Protein AF-0000000085128849 (afdb_homodimer)

Structure (mmCIF, N/CA/C/O backbone):
data_AF-0000000085128849-model_v1
#
loop_
_entity.id
_entity.type
_entity.pdbx_description
1 polymer 'DUF2789 domain-containing protein'
#
loop_
_atom_site.group_PDB
_atom_site.id
_atom_site.type_symbol
_atom_site.label_atom_id
_atom_site.label_alt_id
_atom_site.label_comp_id
_atom_site.label_asym_id
_atom_site.label_entity_id
_atom_site.label_seq_id
_atom_site.pdbx_PDB_ins_code
_atom_site.Cartn_x
_atom_site.Cartn_y
_atom_site.Cartn_z
_atom_site.occupancy
_atom_site.B_iso_or_equiv
_atom_site.auth_seq_id
_atom_site.auth_comp_id
_atom_site.auth_asym_id
_atom_site.auth_atom_id
_atom_site.pdbx_PDB_model_num
ATOM 1 N N . MET A 1 1 ? -14.453 -3.094 -13.531 1 32.97 1 MET A N 1
ATOM 2 C CA . MET A 1 1 ? -13.195 -3.842 -13.57 1 32.97 1 MET A CA 1
ATOM 3 C C . MET A 1 1 ? -12.438 -3.707 -12.258 1 32.97 1 MET A C 1
ATOM 5 O O . MET A 1 1 ? -12.211 -2.594 -11.781 1 32.97 1 MET A O 1
ATOM 9 N N . ASN A 1 2 ? -12.594 -4.641 -11.266 1 46.44 2 ASN A N 1
ATOM 10 C CA . ASN A 1 2 ? -12.016 -4.5 -9.938 1 46.44 2 ASN A CA 1
ATOM 11 C C . ASN A 1 2 ? -10.523 -4.215 -10 1 46.44 2 ASN A C 1
ATOM 13 O O . ASN A 1 2 ? -9.789 -4.875 -10.742 1 46.44 2 ASN A O 1
ATOM 17 N N . ASN A 1 3 ? -10.086 -3.006 -9.852 1 60.5 3 ASN A N 1
ATOM 18 C CA . ASN A 1 3 ? -8.727 -2.477 -9.82 1 60.5 3 ASN A CA 1
ATOM 19 C C . ASN A 1 3 ? -7.727 -3.529 -9.367 1 60.5 3 ASN A C 1
ATOM 21 O O . ASN A 1 3 ? -6.574 -3.529 -9.805 1 60.5 3 ASN A O 1
ATOM 25 N N . SER A 1 4 ? -8.336 -4.492 -8.82 1 69.62 4 SER A N 1
ATOM 26 C CA . SER A 1 4 ? -7.48 -5.551 -8.289 1 69.62 4 SER A CA 1
ATOM 27 C C . SER A 1 4 ? -7.004 -6.484 -9.398 1 69.62 4 SER A C 1
ATOM 29 O O . SER A 1 4 ? -5.852 -6.926 -9.391 1 69.62 4 SER A O 1
ATOM 31 N N . VAL A 1 5 ? -7.855 -6.727 -10.453 1 74.38 5 VAL A N 1
ATOM 32 C CA . VAL A 1 5 ? -7.508 -7.648 -11.531 1 74.38 5 VAL A CA 1
ATOM 33 C C . VAL A 1 5 ? -6.422 -7.035 -12.406 1 74.38 5 VAL A C 1
ATOM 35 O O . VAL A 1 5 ? -5.48 -7.719 -12.812 1 74.38 5 VAL A O 1
ATOM 38 N N . VAL A 1 6 ? -6.625 -5.785 -12.664 1 81.12 6 VAL A N 1
ATOM 39 C CA . VAL A 1 6 ? -5.652 -5.082 -13.484 1 81.12 6 VAL A CA 1
ATOM 40 C C . VAL A 1 6 ? -4.293 -5.074 -12.789 1 81.12 6 VAL A C 1
ATOM 42 O O . VAL A 1 6 ? -3.262 -5.309 -13.422 1 81.12 6 VAL A O 1
ATOM 45 N N . ARG A 1 7 ? -4.305 -4.891 -11.555 1 82.81 7 ARG A N 1
ATOM 46 C CA . ARG A 1 7 ? -3.076 -4.867 -10.773 1 82.81 7 ARG A CA 1
ATOM 47 C C . ARG A 1 7 ? -2.426 -6.246 -10.727 1 82.81 7 ARG A C 1
ATOM 49 O O . ARG A 1 7 ? -1.205 -6.367 -10.852 1 82.81 7 ARG A O 1
ATOM 56 N N . MET A 1 8 ? -3.389 -7.266 -10.648 1 91.69 8 MET A N 1
ATOM 57 C CA . MET A 1 8 ? -2.883 -8.633 -10.656 1 91.69 8 MET A CA 1
ATOM 58 C C . MET A 1 8 ? -2.246 -8.969 -12 1 91.69 8 MET A C 1
ATOM 60 O O . MET A 1 8 ? -1.177 -9.578 -12.055 1 91.69 8 MET A O 1
ATOM 64 N N . SER A 1 9 ? -2.928 -8.562 -13.062 1 93.62 9 SER A N 1
ATOM 65 C CA . SER A 1 9 ? -2.395 -8.789 -14.398 1 93.62 9 SER A CA 1
ATOM 66 C C . SER A 1 9 ? -1.021 -8.141 -14.57 1 93.62 9 SER A C 1
ATOM 68 O O . SER A 1 9 ? -0.103 -8.758 -15.109 1 93.62 9 SER A O 1
ATOM 70 N N . ASN A 1 10 ? -0.861 -6.992 -14.055 1 90.31 10 ASN A N 1
ATOM 71 C CA . ASN A 1 10 ? 0.42 -6.297 -14.133 1 90.31 10 ASN A CA 1
ATOM 72 C C . ASN A 1 10 ? 1.503 -7.027 -13.344 1 90.31 10 ASN A C 1
ATOM 74 O O . ASN A 1 10 ? 2.65 -7.109 -13.789 1 90.31 10 ASN A O 1
ATOM 78 N N . LEU A 1 11 ? 1.168 -7.488 -12.211 1 92.31 11 LEU A N 1
ATOM 79 C CA . LEU A 1 11 ? 2.105 -8.258 -11.398 1 92.31 11 LEU A CA 1
ATOM 80 C C . LEU A 1 11 ? 2.594 -9.484 -12.156 1 92.31 11 LEU A C 1
ATOM 82 O O . LEU A 1 11 ? 3.795 -9.766 -12.188 1 92.31 11 LEU A O 1
ATOM 86 N N . PHE A 1 12 ? 1.67 -10.242 -12.859 1 95.69 12 PHE A N 1
ATOM 87 C CA . PHE A 1 12 ? 2.027 -11.438 -13.602 1 95.69 12 PHE A CA 1
ATOM 88 C C . PHE A 1 12 ? 2.959 -11.102 -14.766 1 95.69 12 PHE A C 1
ATOM 90 O O . PHE A 1 12 ? 3.912 -11.828 -15.031 1 95.69 12 PHE A O 1
ATOM 97 N N . LEU A 1 13 ? 2.699 -9.984 -15.391 1 94.69 13 LEU A N 1
ATOM 98 C CA . LEU A 1 13 ? 3.584 -9.539 -16.453 1 94.69 13 LEU A CA 1
ATOM 99 C C . LEU A 1 13 ? 5 -9.328 -15.938 1 94.69 13 LEU A C 1
ATOM 101 O O . LEU A 1 13 ? 5.969 -9.75 -16.578 1 94.69 13 LEU A O 1
ATOM 105 N N . GLN A 1 14 ? 5.102 -8.758 -14.766 1 92.06 14 GLN A N 1
ATOM 106 C CA . GLN A 1 14 ? 6.402 -8.492 -14.156 1 92.06 14 GLN A CA 1
ATOM 107 C C . GLN A 1 14 ? 7.094 -9.789 -13.75 1 92.06 14 GLN A C 1
ATOM 109 O O . GLN A 1 14 ? 8.328 -9.875 -13.766 1 92.06 14 GLN A O 1
ATOM 114 N N . LEU A 1 15 ? 6.324 -10.836 -13.438 1 95.69 15 LEU A N 1
ATOM 115 C CA . LEU A 1 15 ? 6.855 -12.133 -13.047 1 95.69 15 LEU A CA 1
ATOM 116 C C . LEU A 1 15 ? 7.188 -12.977 -14.273 1 95.69 15 LEU A C 1
ATOM 118 O O . LEU A 1 15 ? 7.828 -14.023 -14.156 1 95.69 15 LEU A O 1
ATOM 122 N N . GLY A 1 16 ? 6.742 -12.539 -15.461 1 96.06 16 GLY A N 1
ATOM 123 C CA . GLY A 1 16 ? 6.965 -13.281 -16.688 1 96.06 16 GLY A CA 1
ATOM 124 C C . GLY A 1 16 ? 5.949 -14.391 -16.906 1 96.06 16 GLY A C 1
ATOM 125 O O . GLY A 1 16 ? 6.27 -15.43 -17.5 1 96.06 16 GLY A O 1
ATOM 126 N N . LEU A 1 17 ? 4.797 -14.266 -16.297 1 96.56 17 LEU A N 1
ATOM 127 C CA . LEU A 1 17 ? 3.74 -15.266 -16.406 1 96.56 17 LEU A CA 1
ATOM 128 C C . LEU A 1 17 ? 2.621 -14.781 -17.312 1 96.56 17 LEU A C 1
ATOM 130 O O . LEU A 1 17 ? 2.588 -13.609 -17.703 1 96.56 17 LEU A O 1
ATOM 134 N N . ASP A 1 18 ? 1.766 -15.695 -17.719 1 96.19 18 ASP A N 1
ATOM 135 C CA . ASP A 1 18 ? 0.578 -15.32 -18.484 1 96.19 18 ASP A CA 1
ATOM 136 C C . ASP A 1 18 ? -0.362 -14.453 -17.641 1 96.19 18 ASP A C 1
ATOM 138 O O . ASP A 1 18 ? -0.762 -14.852 -16.547 1 96.19 18 ASP A O 1
ATOM 142 N N . ALA A 1 19 ? -0.704 -13.281 -18.125 1 95.12 19 ALA A N 1
ATOM 143 C CA . ALA A 1 19 ? -1.419 -12.297 -17.312 1 95.12 19 ALA A CA 1
ATOM 144 C C . ALA A 1 19 ? -2.895 -12.234 -17.703 1 95.12 19 ALA A C 1
ATOM 146 O O . ALA A 1 19 ? -3.602 -11.297 -17.344 1 95.12 19 ALA A O 1
ATOM 147 N N . SER A 1 20 ? -3.348 -13.18 -18.5 1 95.62 20 SER A N 1
ATOM 148 C CA . SER A 1 20 ? -4.777 -13.219 -18.781 1 95.62 20 SER A CA 1
ATOM 149 C C . SER A 1 20 ? -5.578 -13.594 -17.547 1 95.62 20 SER A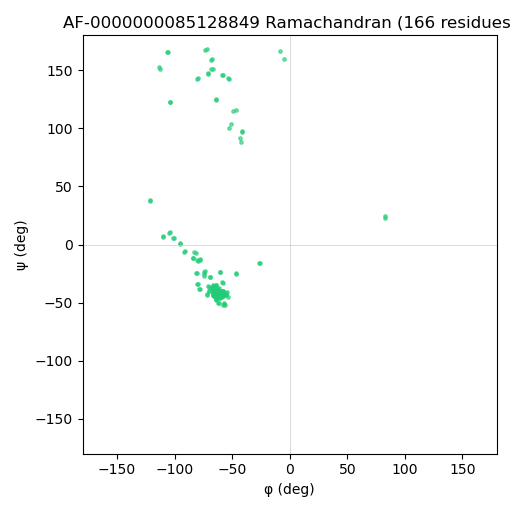 C 1
ATOM 151 O O . SER A 1 20 ? -5.078 -14.312 -16.672 1 95.62 20 SER A O 1
ATOM 153 N N . ASP A 1 21 ? -6.773 -13.133 -17.453 1 93.62 21 ASP A N 1
ATOM 154 C CA . ASP A 1 21 ? -7.629 -13.438 -16.312 1 93.62 21 ASP A CA 1
ATOM 155 C C . ASP A 1 21 ? -7.738 -14.945 -16.094 1 93.62 21 ASP A C 1
ATOM 157 O O . ASP A 1 21 ? -7.672 -15.43 -14.969 1 93.62 21 ASP A O 1
ATOM 161 N N . GLN A 1 22 ? -7.938 -15.641 -17.203 1 95.69 22 GLN A N 1
ATOM 162 C CA . GLN A 1 22 ? -8.055 -17.094 -17.109 1 95.69 22 GLN A CA 1
ATOM 163 C C . GLN A 1 22 ? -6.75 -17.719 -16.641 1 95.69 22 GLN A C 1
ATOM 165 O O . GLN A 1 22 ? -6.762 -18.625 -15.805 1 95.69 22 GLN A O 1
ATOM 170 N N . ALA A 1 23 ? -5.652 -17.25 -17.141 1 96.06 23 ALA A N 1
ATOM 171 C CA . ALA A 1 23 ? -4.355 -17.797 -16.766 1 96.06 23 ALA A CA 1
ATOM 172 C C . ALA A 1 23 ? -4.055 -17.531 -15.289 1 96.06 23 ALA A C 1
ATOM 174 O O . ALA A 1 23 ? -3.512 -18.391 -14.594 1 96.06 23 ALA A O 1
ATOM 175 N N . ILE A 1 24 ? -4.402 -16.391 -14.859 1 95.69 24 ILE A N 1
ATOM 176 C CA . ILE A 1 24 ? -4.191 -16.016 -13.469 1 95.69 24 ILE A CA 1
ATOM 177 C C . ILE A 1 24 ? -5.031 -16.922 -12.562 1 95.69 24 ILE A C 1
ATOM 179 O O . ILE A 1 24 ? -4.527 -17.469 -11.578 1 95.69 24 ILE A O 1
ATOM 183 N N . ALA A 1 25 ? -6.254 -17.109 -12.891 1 94.69 25 ALA A N 1
ATOM 184 C CA . ALA A 1 25 ? -7.152 -17.969 -12.117 1 94.69 25 ALA A CA 1
ATOM 185 C C . ALA A 1 25 ? -6.633 -19.406 -12.062 1 94.69 25 ALA A C 1
ATOM 187 O O . ALA A 1 25 ? -6.641 -20.031 -11.008 1 94.69 25 ALA A O 1
ATOM 188 N N . ASP A 1 26 ? -6.203 -19.859 -13.242 1 96.25 26 ASP A N 1
ATOM 189 C CA . ASP A 1 26 ? -5.664 -21.219 -13.328 1 96.25 26 ASP A CA 1
ATOM 190 C C . ASP A 1 26 ? -4.41 -21.359 -12.469 1 96.25 26 ASP A C 1
ATOM 192 O O . ASP A 1 26 ? -4.227 -22.391 -11.805 1 96.25 26 ASP A O 1
ATOM 196 N N . PHE A 1 27 ? -3.578 -20.406 -12.562 1 96.81 27 PHE A N 1
ATOM 197 C CA . PHE A 1 27 ? -2.355 -20.406 -11.773 1 96.81 27 PHE A CA 1
ATOM 198 C C . PHE A 1 27 ? -2.676 -20.516 -10.289 1 96.81 27 PHE A C 1
ATOM 200 O O . PHE A 1 27 ? -2.125 -21.359 -9.578 1 96.81 27 PHE A O 1
ATOM 207 N N . ILE A 1 28 ? -3.539 -19.656 -9.805 1 95.06 28 ILE A N 1
ATOM 208 C CA . ILE A 1 28 ? -3.904 -19.609 -8.391 1 95.06 28 ILE A CA 1
ATOM 209 C C . ILE A 1 28 ? -4.48 -20.953 -7.965 1 95.06 28 ILE A C 1
ATOM 211 O O . ILE A 1 28 ? -4.125 -21.469 -6.906 1 95.06 28 ILE A O 1
ATOM 215 N N . ARG A 1 29 ? -5.332 -21.562 -8.797 1 95.31 29 ARG A N 1
ATOM 216 C CA . ARG A 1 29 ? -5.965 -22.844 -8.484 1 95.31 29 ARG A CA 1
ATOM 217 C C . ARG A 1 29 ? -4.934 -23.969 -8.422 1 95.31 29 ARG A C 1
ATOM 219 O O . ARG A 1 29 ? -5.012 -24.844 -7.559 1 95.31 29 ARG A O 1
ATOM 226 N N . ALA A 1 30 ? -4.008 -23.922 -9.242 1 96.31 30 ALA A N 1
ATOM 227 C CA . ALA A 1 30 ? -3.047 -25 -9.406 1 96.31 30 ALA A CA 1
ATOM 228 C C . ALA A 1 30 ? -1.947 -24.922 -8.352 1 96.31 30 ALA A C 1
ATOM 230 O O . ALA A 1 30 ? -1.318 -25.938 -8.023 1 96.31 30 ALA A O 1
ATOM 231 N N . HIS A 1 31 ? -1.701 -23.719 -7.805 1 96.56 31 HIS A N 1
ATOM 232 C CA . HIS A 1 31 ? -0.513 -23.531 -6.977 1 96.56 31 HIS A CA 1
ATOM 233 C C . HIS A 1 31 ? -0.886 -23.078 -5.57 1 96.56 31 HIS A C 1
ATOM 235 O O . HIS A 1 31 ? -0.201 -22.234 -4.988 1 96.56 31 HIS A O 1
ATOM 241 N N . GLN A 1 32 ? -1.909 -23.562 -5.027 1 95.81 32 GLN A N 1
ATOM 242 C CA . GLN A 1 32 ? -2.316 -23.219 -3.668 1 95.81 32 GLN A CA 1
ATOM 243 C C . GLN A 1 32 ? -1.219 -23.562 -2.666 1 95.81 32 GLN A C 1
ATOM 245 O O . GLN A 1 32 ? -0.49 -24.547 -2.844 1 95.81 32 GLN A O 1
ATOM 250 N N . LEU A 1 33 ? -1.152 -22.734 -1.658 1 96.38 33 LEU A N 1
ATOM 251 C CA . LEU A 1 33 ? -0.111 -22.906 -0.649 1 96.38 33 LEU A CA 1
ATOM 252 C C . LEU A 1 33 ? -0.711 -23.297 0.695 1 96.38 33 LEU A C 1
ATOM 254 O O . LEU A 1 33 ? -1.863 -22.969 0.987 1 96.38 33 LEU A O 1
ATOM 258 N N . ALA A 1 34 ? 0.139 -24.031 1.484 1 94.25 34 ALA A N 1
ATOM 259 C CA . ALA A 1 34 ? -0.245 -24.328 2.861 1 94.25 34 ALA A CA 1
ATOM 260 C C . ALA A 1 34 ? -0.257 -23.062 3.713 1 94.25 34 ALA A C 1
ATOM 262 O O . ALA A 1 34 ? 0.383 -22.062 3.365 1 94.25 34 ALA A O 1
ATOM 263 N N . ALA A 1 35 ? -0.967 -23.078 4.801 1 91.69 35 ALA A N 1
ATOM 264 C CA . ALA A 1 35 ? -1.166 -21.906 5.656 1 91.69 35 ALA A CA 1
ATOM 265 C C . ALA A 1 35 ? 0.165 -21.391 6.191 1 91.69 35 ALA A C 1
ATOM 267 O O . ALA A 1 35 ? 0.316 -20.188 6.445 1 91.69 35 ALA A O 1
ATOM 268 N N . ASP A 1 36 ? 1.159 -22.25 6.258 1 93.19 36 ASP A N 1
ATOM 269 C CA . ASP A 1 36 ? 2.408 -21.891 6.918 1 93.19 36 ASP A CA 1
ATOM 270 C C . ASP A 1 36 ? 3.479 -21.516 5.895 1 93.19 36 ASP A C 1
ATOM 272 O O . ASP A 1 36 ? 4.617 -21.219 6.258 1 93.19 36 ASP A O 1
ATOM 276 N N . VAL A 1 37 ? 3.139 -21.453 4.613 1 94.5 37 VAL A N 1
ATOM 277 C CA . VAL A 1 37 ? 4.109 -21.141 3.57 1 94.5 37 VAL A CA 1
ATOM 278 C C . VAL A 1 37 ? 3.916 -19.688 3.096 1 94.5 37 VAL A C 1
ATOM 280 O O . VAL A 1 37 ? 2.828 -19.328 2.645 1 94.5 37 VAL A O 1
ATOM 283 N N . ASP A 1 38 ? 4.93 -18.922 3.193 1 94.81 38 ASP A N 1
ATOM 284 C CA . ASP A 1 38 ? 4.891 -17.578 2.65 1 94.81 38 ASP A CA 1
ATOM 285 C C . ASP A 1 38 ? 4.902 -17.594 1.124 1 94.81 38 ASP A C 1
ATOM 287 O O . ASP A 1 38 ? 5.605 -18.406 0.514 1 94.81 38 ASP A O 1
ATOM 291 N N . VAL A 1 39 ? 4.238 -16.625 0.53 1 96.31 39 VAL A N 1
ATOM 292 C CA . VAL A 1 39 ? 4.137 -16.547 -0.923 1 96.31 39 VAL A CA 1
ATOM 293 C C . VAL A 1 39 ? 5.535 -16.453 -1.535 1 96.31 39 VAL A C 1
ATOM 295 O O . VAL A 1 39 ? 5.797 -17.031 -2.59 1 96.31 39 VAL A O 1
ATOM 298 N N . VAL A 1 40 ? 6.523 -15.836 -0.907 1 95.62 40 VAL A N 1
ATOM 299 C CA . VAL A 1 40 ? 7.871 -15.641 -1.429 1 95.62 40 VAL A CA 1
ATOM 300 C C . VAL A 1 40 ? 8.641 -16.953 -1.384 1 95.62 40 VAL A C 1
ATOM 302 O O . VAL A 1 40 ? 9.562 -17.172 -2.178 1 95.62 40 VAL A O 1
ATOM 305 N N . ASP A 1 41 ? 8.195 -17.797 -0.519 1 95.69 41 ASP A N 1
ATOM 306 C CA . ASP A 1 41 ? 8.906 -19.062 -0.315 1 95.69 41 ASP A CA 1
ATOM 307 C C . ASP A 1 41 ? 8.289 -20.172 -1.151 1 95.69 41 ASP A C 1
ATOM 309 O O . ASP A 1 41 ? 8.68 -21.344 -1.033 1 95.69 41 ASP A O 1
ATOM 313 N N . ALA A 1 42 ? 7.273 -19.859 -1.897 1 96.5 42 ALA A N 1
ATOM 314 C CA . ALA A 1 42 ? 6.66 -20.875 -2.744 1 96.5 42 ALA A CA 1
ATOM 315 C C . ALA A 1 42 ? 7.703 -21.562 -3.627 1 96.5 42 ALA A C 1
ATOM 317 O O . ALA A 1 42 ? 8.609 -20.906 -4.148 1 96.5 42 ALA A O 1
ATOM 318 N N . PRO A 1 43 ? 7.602 -22.859 -3.867 1 95.12 43 PRO A N 1
ATOM 319 C CA . PRO A 1 43 ? 8.641 -23.641 -4.547 1 95.12 43 PRO A CA 1
ATOM 320 C C . PRO A 1 43 ? 8.609 -23.469 -6.062 1 95.12 43 PRO A C 1
ATOM 322 O O . PRO A 1 43 ? 9.547 -23.891 -6.754 1 95.12 43 PRO A O 1
ATOM 325 N N . TYR A 1 44 ? 7.551 -22.922 -6.555 1 95.31 44 TYR A N 1
ATOM 326 C CA . TYR A 1 44 ? 7.395 -22.859 -8 1 95.31 44 TYR A CA 1
ATOM 327 C C . TYR A 1 44 ? 7.973 -21.562 -8.547 1 95.31 44 TYR A C 1
ATOM 329 O O . TYR A 1 44 ? 8.117 -21.406 -9.766 1 95.31 44 TYR A O 1
ATOM 337 N N . TRP A 1 45 ? 8.391 -20.688 -7.727 1 96.19 45 TRP A N 1
ATOM 338 C CA . TRP A 1 45 ? 9.008 -19.438 -8.203 1 96.19 45 TRP A CA 1
ATOM 339 C C . TRP A 1 45 ? 10.461 -19.672 -8.594 1 96.19 45 TRP A C 1
ATOM 341 O O . TRP A 1 45 ? 11.18 -20.406 -7.918 1 96.19 45 TRP A O 1
ATOM 351 N N . SER A 1 46 ? 10.867 -18.969 -9.664 1 96.62 46 SER A N 1
ATOM 352 C CA . SER A 1 46 ? 12.297 -18.875 -9.93 1 96.62 46 SER A CA 1
ATOM 353 C C . SER A 1 46 ? 12.984 -17.938 -8.938 1 96.62 46 SER A C 1
ATOM 355 O O . SER A 1 46 ? 12.328 -17.203 -8.211 1 96.62 46 SER A O 1
ATOM 357 N N . ASP A 1 47 ? 14.32 -17.969 -8.922 1 96.38 47 ASP A N 1
ATOM 358 C CA . ASP A 1 47 ? 15.07 -17.094 -8.031 1 96.38 47 ASP A CA 1
ATOM 359 C C . ASP A 1 47 ? 14.758 -15.625 -8.312 1 96.38 47 ASP A C 1
ATOM 361 O O . ASP A 1 47 ? 14.602 -14.828 -7.379 1 96.38 47 ASP A O 1
ATOM 365 N N . ALA A 1 48 ? 14.672 -15.336 -9.531 1 96.06 48 ALA A N 1
ATOM 366 C CA . ALA A 1 48 ? 14.391 -13.961 -9.93 1 96.06 48 ALA A CA 1
ATOM 367 C C . ALA A 1 48 ? 12.992 -13.539 -9.516 1 96.06 48 ALA A C 1
ATOM 369 O O . ALA A 1 48 ? 12.789 -12.422 -9.031 1 96.06 48 ALA A O 1
ATOM 370 N N . GLN A 1 49 ? 11.992 -14.406 -9.703 1 95.25 49 GLN A N 1
ATOM 371 C CA . GLN A 1 49 ? 10.609 -14.125 -9.32 1 95.25 49 GLN A CA 1
ATOM 372 C C . GLN A 1 49 ? 10.477 -13.969 -7.809 1 95.25 49 GLN A C 1
ATOM 374 O O . GLN A 1 49 ? 9.836 -13.023 -7.336 1 95.25 49 GLN A O 1
ATOM 379 N N . ARG A 1 50 ? 11.148 -14.766 -7.09 1 95.62 50 ARG A N 1
ATOM 380 C CA . ARG A 1 50 ? 11.156 -14.711 -5.633 1 95.62 50 ARG A CA 1
ATOM 381 C C . ARG A 1 50 ? 11.727 -13.391 -5.137 1 95.62 50 ARG A C 1
ATOM 383 O O . ARG A 1 50 ? 11.156 -12.75 -4.254 1 95.62 50 ARG A O 1
ATOM 390 N N . GLN A 1 51 ? 12.852 -13.117 -5.695 1 94.62 51 GLN A N 1
ATOM 391 C CA . GLN A 1 51 ? 13.508 -11.875 -5.324 1 94.62 51 GLN A CA 1
ATOM 392 C C . GLN A 1 51 ? 12.617 -10.672 -5.621 1 94.62 51 GLN A C 1
ATOM 394 O O . GLN A 1 51 ? 12.531 -9.734 -4.82 1 94.62 51 GLN A O 1
ATOM 399 N N . PHE A 1 52 ? 12.039 -10.742 -6.805 1 93.12 52 PHE A N 1
ATOM 400 C CA . PHE A 1 52 ? 11.133 -9.664 -7.195 1 93.12 52 PHE A CA 1
ATOM 401 C C . PHE A 1 52 ? 10 -9.516 -6.188 1 93.12 52 PHE A C 1
ATOM 403 O O . PHE A 1 52 ? 9.734 -8.414 -5.703 1 93.12 52 PHE A O 1
ATOM 410 N N . LEU A 1 53 ? 9.305 -10.617 -5.867 1 93.75 53 LEU A N 1
ATOM 411 C CA . LEU A 1 53 ? 8.195 -10.609 -4.922 1 93.75 53 LEU A CA 1
ATOM 412 C C . LEU A 1 53 ? 8.641 -10.078 -3.564 1 93.75 53 LEU A C 1
ATOM 414 O O . LEU A 1 53 ? 7.949 -9.266 -2.953 1 93.75 53 LEU A O 1
ATOM 418 N N . ALA A 1 54 ? 9.836 -10.531 -3.092 1 91 54 ALA A N 1
ATOM 419 C CA . ALA A 1 54 ? 10.367 -10.109 -1.798 1 91 54 ALA A CA 1
ATOM 420 C C . ALA A 1 54 ? 10.609 -8.602 -1.771 1 91 54 ALA A C 1
ATOM 422 O O . ALA A 1 54 ? 10.305 -7.938 -0.775 1 91 54 ALA A O 1
ATOM 423 N N . GLU A 1 55 ? 11.094 -8.117 -2.816 1 87.12 55 GLU A N 1
ATOM 424 C CA . GLU A 1 55 ? 11.383 -6.691 -2.924 1 87.12 55 GLU A CA 1
ATOM 425 C C . GLU A 1 55 ? 10.094 -5.871 -2.9 1 87.12 55 GLU A C 1
ATOM 427 O O . GLU A 1 55 ? 10.047 -4.809 -2.277 1 87.12 55 GLU A O 1
ATOM 432 N N . GLN A 1 56 ? 9.078 -6.387 -3.619 1 83.62 56 GLN A N 1
ATOM 433 C CA . GLN A 1 56 ? 7.797 -5.684 -3.627 1 83.62 56 GLN A CA 1
ATOM 434 C C . GLN A 1 56 ? 7.176 -5.66 -2.234 1 83.62 56 GLN A C 1
ATOM 436 O O . GLN A 1 56 ? 6.582 -4.66 -1.83 1 83.62 56 GLN A O 1
ATOM 441 N N . LEU A 1 57 ? 7.379 -6.758 -1.567 1 82.75 57 LEU A N 1
ATOM 442 C CA . LEU A 1 57 ? 6.828 -6.848 -0.219 1 82.75 57 LEU A CA 1
ATOM 443 C C . LEU A 1 57 ? 7.59 -5.941 0.741 1 82.75 57 LEU A C 1
ATOM 445 O O . LEU A 1 57 ? 7.012 -5.414 1.694 1 82.75 57 LEU A O 1
ATOM 449 N N . LYS A 1 58 ? 8.914 -5.906 0.439 1 76.12 58 LYS A N 1
ATOM 450 C CA . LYS A 1 58 ? 9.758 -5.09 1.305 1 76.12 58 LYS A CA 1
ATOM 451 C C . LYS A 1 58 ? 9.625 -3.607 0.966 1 76.12 58 LYS A C 1
ATOM 453 O O . LYS A 1 58 ? 9.883 -2.746 1.811 1 76.12 58 LYS A O 1
ATOM 458 N N . ALA A 1 59 ? 9.531 -3.502 -0.363 1 68.88 59 ALA A N 1
ATOM 459 C CA . ALA A 1 59 ? 9.453 -2.111 -0.804 1 68.88 59 ALA A CA 1
ATOM 460 C C . ALA A 1 59 ? 8.539 -1.296 0.102 1 68.88 59 ALA A C 1
ATOM 462 O O . ALA A 1 59 ? 7.586 -1.832 0.676 1 68.88 59 ALA A O 1
ATOM 463 N N . ASP A 1 60 ? 9.133 -0.611 1.012 1 60.62 60 ASP A N 1
ATOM 464 C CA . ASP A 1 60 ? 8.547 0.229 2.051 1 60.62 60 ASP A CA 1
ATOM 465 C C . ASP A 1 60 ? 7.027 0.328 1.887 1 60.62 60 ASP A C 1
ATOM 467 O O . ASP A 1 60 ? 6.488 -0.028 0.837 1 60.62 60 ASP A O 1
ATOM 471 N N . ALA A 1 61 ? 6.473 0.708 3.057 1 56.81 61 ALA A N 1
ATOM 472 C CA . ALA A 1 61 ? 5.047 0.961 3.262 1 56.81 61 ALA A CA 1
ATOM 473 C C . ALA A 1 61 ? 4.48 1.839 2.15 1 56.81 61 ALA A C 1
ATOM 475 O O . ALA A 1 61 ? 5.191 2.674 1.585 1 56.81 61 ALA A O 1
ATOM 476 N N . SER A 1 62 ? 3.461 1.188 1.314 1 70.62 62 SER A N 1
ATOM 477 C CA . SER A 1 62 ? 2.725 2.025 0.373 1 70.62 62 SER A CA 1
ATOM 478 C C . SER A 1 62 ? 2.338 3.359 1.004 1 70.62 62 SER A C 1
ATOM 480 O O . SER A 1 62 ? 1.404 3.422 1.809 1 70.62 62 SER A O 1
ATOM 482 N N . TRP A 1 63 ? 3.307 4.312 0.846 1 80.25 63 TRP A N 1
ATOM 483 C CA . TRP A 1 63 ? 2.979 5.645 1.341 1 80.25 63 TRP A CA 1
ATOM 484 C C . TRP A 1 63 ? 1.582 6.062 0.894 1 80.25 63 TRP A C 1
ATOM 486 O O . TRP A 1 63 ? 0.935 6.887 1.546 1 80.25 63 TRP A O 1
ATOM 496 N N . SER A 1 64 ? 1.179 5.422 -0.214 1 82.25 64 SER A N 1
ATOM 497 C CA . SER A 1 64 ? -0.175 5.742 -0.654 1 82.25 64 SER A CA 1
ATOM 498 C C . SER A 1 64 ? -1.206 5.344 0.396 1 82.25 64 SER A C 1
ATOM 500 O O . SER A 1 64 ? -2.182 6.062 0.622 1 82.25 64 SER A O 1
ATOM 502 N N . ILE A 1 65 ? -0.963 4.25 1.017 1 80.81 65 ILE A N 1
ATOM 503 C CA . ILE A 1 65 ? -1.864 3.77 2.059 1 80.81 65 ILE A CA 1
ATOM 504 C C . ILE A 1 65 ? -1.841 4.73 3.246 1 80.81 65 ILE A C 1
ATOM 506 O O . ILE A 1 65 ? -2.891 5.086 3.787 1 80.81 65 ILE A O 1
ATOM 510 N N . VAL A 1 66 ? -0.669 5.09 3.566 1 86.25 66 VAL A N 1
ATOM 511 C CA . VAL A 1 66 ? -0.518 5.98 4.711 1 86.25 66 VAL A CA 1
ATOM 512 C C . VAL A 1 66 ? -1.161 7.328 4.406 1 86.25 66 VAL A C 1
ATOM 514 O O . VAL A 1 66 ? -1.826 7.914 5.266 1 86.25 66 VAL A O 1
ATOM 517 N N . VAL A 1 67 ? -0.96 7.797 3.23 1 90.75 67 VAL A N 1
ATOM 518 C CA . VAL A 1 67 ? -1.576 9.062 2.832 1 90.75 67 VAL A CA 1
ATOM 519 C C . VAL A 1 67 ? -3.098 8.914 2.842 1 90.75 67 VAL A C 1
ATOM 521 O O . VAL A 1 67 ? -3.811 9.836 3.256 1 90.75 67 VAL A O 1
ATOM 524 N N . ASP A 1 68 ? -3.637 7.781 2.359 1 88.06 68 ASP A N 1
ATOM 525 C CA . ASP A 1 68 ? -5.07 7.516 2.412 1 88.06 68 ASP A CA 1
ATOM 526 C C . ASP A 1 68 ? -5.578 7.52 3.852 1 88.06 68 ASP A C 1
ATOM 528 O O . ASP A 1 68 ? -6.66 8.039 4.133 1 88.06 68 ASP A O 1
ATOM 532 N N . GLN A 1 69 ? -4.801 6.957 4.727 1 89 69 GLN A N 1
ATOM 533 C CA . GLN A 1 69 ? -5.156 6.961 6.141 1 89 69 GLN A CA 1
ATOM 534 C C . GLN A 1 69 ? -5.18 8.383 6.699 1 89 69 GLN A C 1
ATOM 536 O O . GLN A 1 69 ? -6.074 8.742 7.469 1 89 69 GLN A O 1
ATOM 541 N N . LEU A 1 70 ? -4.125 9.133 6.391 1 94.38 70 LEU A N 1
ATOM 542 C CA . LEU A 1 70 ? -4.121 10.539 6.77 1 94.38 70 LEU A CA 1
ATOM 543 C C . LEU A 1 70 ? -5.359 11.25 6.23 1 94.38 70 LEU A C 1
ATOM 545 O O . LEU A 1 70 ? -6.004 12.016 6.949 1 94.38 70 LEU A O 1
ATOM 549 N N . SER A 1 71 ? -5.75 10.945 4.98 1 93.94 71 SER A N 1
ATOM 550 C CA . SER A 1 71 ? -6.926 11.547 4.363 1 93.94 71 SER A CA 1
ATOM 551 C C . SER A 1 71 ? -8.195 11.203 5.145 1 93.94 71 SER A C 1
ATOM 553 O O . SER A 1 71 ? -9 12.086 5.434 1 93.94 71 SER A O 1
ATOM 555 N N . GLU A 1 72 ? -8.336 9.945 5.492 1 92.5 72 GLU A N 1
ATOM 556 C CA . GLU A 1 72 ? -9.5 9.523 6.27 1 92.5 72 GLU A CA 1
ATOM 557 C C . GLU A 1 72 ? -9.547 10.219 7.625 1 92.5 72 GLU A C 1
ATOM 559 O O . GLU A 1 72 ? -10.609 10.656 8.07 1 92.5 72 GLU A O 1
ATOM 564 N N . SER A 1 73 ? -8.375 10.305 8.242 1 94.19 73 SER A N 1
ATOM 565 C CA . SER A 1 73 ? -8.289 10.953 9.547 1 94.19 73 SER A CA 1
ATOM 566 C C . SER A 1 73 ? -8.648 12.43 9.461 1 94.19 73 SER A C 1
ATOM 568 O O . SER A 1 73 ? -9.305 12.977 10.352 1 94.19 73 SER A O 1
ATOM 570 N N . LEU A 1 74 ? -8.305 13.078 8.391 1 95.88 74 LEU A N 1
ATOM 571 C CA . LEU A 1 74 ? -8.562 14.5 8.195 1 95.88 74 LEU A CA 1
ATOM 572 C C . LEU A 1 74 ? -10.016 14.742 7.812 1 95.88 74 LEU A C 1
ATOM 5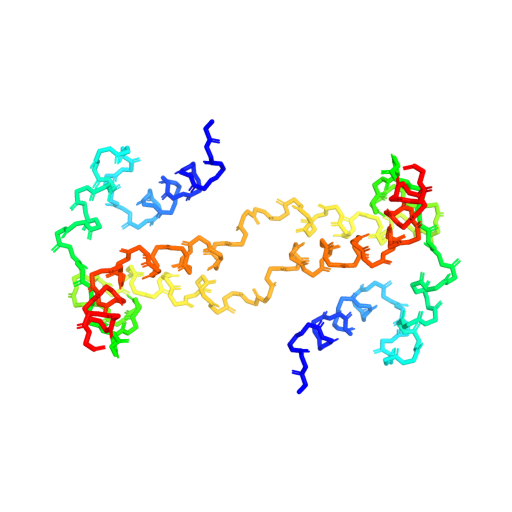74 O O . LEU A 1 74 ? -10.492 15.883 7.863 1 95.88 74 LEU A O 1
ATOM 578 N N . HIS A 1 75 ? -10.758 13.633 7.449 1 94.62 75 HIS A N 1
ATOM 579 C CA . HIS A 1 75 ? -12.148 13.789 7.035 1 94.62 75 HIS A CA 1
ATOM 580 C C . HIS A 1 75 ? -13.102 13.203 8.078 1 94.62 75 HIS A C 1
ATOM 582 O O . HIS A 1 75 ? -14.297 13.062 7.816 1 94.62 75 HIS A O 1
ATOM 588 N N . GLU A 1 76 ? -12.578 12.812 9.18 1 91.62 76 GLU A N 1
ATOM 589 C CA . GLU A 1 76 ? -13.383 12.156 10.203 1 91.62 76 GLU A CA 1
ATOM 590 C C . GLU A 1 76 ? -14.57 13.023 10.609 1 91.62 76 GLU A C 1
ATOM 592 O O . GLU A 1 76 ? -15.688 12.523 10.766 1 91.62 76 GLU A O 1
ATOM 597 N N . ASP A 1 77 ? -14.383 14.305 10.789 1 89.31 77 ASP A N 1
ATOM 598 C CA . ASP A 1 77 ? -15.461 15.211 11.18 1 89.31 77 ASP A CA 1
ATOM 599 C C . ASP A 1 77 ? -16.516 15.32 10.078 1 89.31 77 ASP A C 1
ATOM 601 O O . ASP A 1 77 ? -17.719 15.383 10.359 1 89.31 77 ASP A O 1
ATOM 605 N N . ALA A 1 78 ? -15.945 15.375 8.859 1 87.19 78 ALA A N 1
ATOM 606 C CA . ALA A 1 78 ? -16.859 15.469 7.73 1 87.19 78 ALA A CA 1
ATOM 60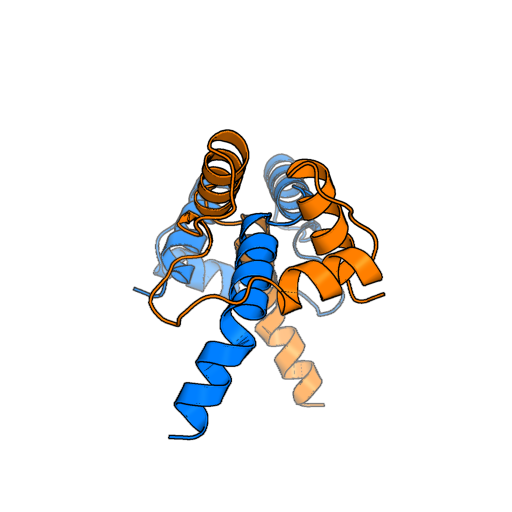7 C C . ALA A 1 78 ? -17.719 14.219 7.621 1 87.19 78 ALA A C 1
ATOM 609 O O . ALA A 1 78 ? -18.922 14.305 7.324 1 87.19 78 ALA A O 1
ATOM 610 N N . VAL A 1 79 ? -17.203 13.039 7.824 1 84.75 79 VAL A N 1
ATOM 611 C CA . VAL A 1 79 ? -17.891 11.766 7.742 1 84.75 79 VAL A CA 1
ATOM 612 C C . VAL A 1 79 ? -18.938 11.672 8.859 1 84.75 79 VAL A C 1
ATOM 614 O O . VAL A 1 79 ? -20.047 11.18 8.648 1 84.75 79 VAL A O 1
ATOM 617 N N . ARG A 1 80 ? -18.578 12.219 9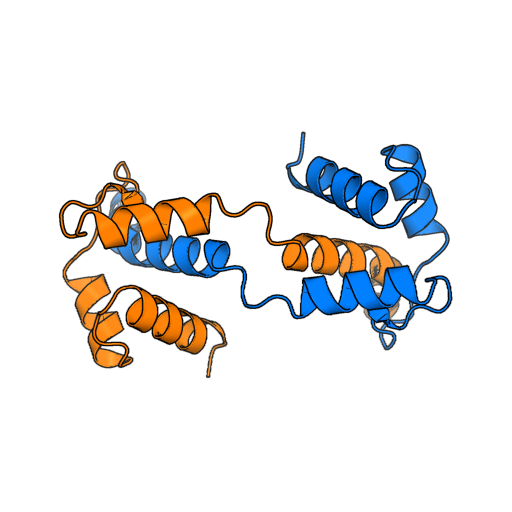.984 1 85.94 80 ARG A N 1
ATOM 618 C CA . ARG A 1 80 ? -19.484 12.211 11.141 1 85.94 80 ARG A CA 1
ATOM 619 C C . ARG A 1 80 ? -20.672 13.133 10.914 1 85.94 80 ARG A C 1
ATOM 621 O O . ARG A 1 80 ? -21.797 12.805 11.312 1 85.94 80 ARG A O 1
ATOM 628 N N . GLN A 1 81 ? -20.438 14.18 10.367 1 85.31 81 GLN A N 1
ATOM 629 C CA . GLN A 1 81 ? -21.5 15.133 10.094 1 85.31 81 GLN A CA 1
ATOM 630 C C . GLN A 1 81 ? -22.484 14.578 9.055 1 85.31 81 GLN A C 1
ATOM 632 O O . GLN A 1 81 ? -23.688 14.805 9.148 1 85.31 81 GLN A O 1
ATOM 637 N N . ARG A 1 82 ? -21.891 13.875 8.078 1 83.5 82 ARG A N 1
ATOM 638 C CA . ARG A 1 82 ? -22.734 13.266 7.059 1 83.5 82 ARG A CA 1
ATOM 639 C C . ARG A 1 82 ? -23.625 12.172 7.664 1 83.5 82 ARG A C 1
ATOM 641 O O . ARG A 1 82 ? -24.766 12 7.258 1 83.5 82 ARG A O 1
ATOM 648 N N . ALA A 1 83 ? -23 11.578 8.547 1 76.38 83 ALA A N 1
ATOM 649 C CA . ALA A 1 83 ? -23.734 10.484 9.18 1 76.38 83 ALA A CA 1
ATOM 650 C C . ALA A 1 83 ? -24.812 11.016 10.125 1 76.38 83 ALA A C 1
ATOM 652 O O . ALA A 1 83 ? -25.797 10.336 10.383 1 76.38 83 ALA A O 1
ATOM 653 N N . ALA A 1 84 ? -24.656 12.172 10.625 1 77.56 84 ALA A N 1
ATOM 654 C CA . ALA A 1 84 ? -25.609 12.781 11.562 1 77.56 84 ALA A CA 1
ATOM 655 C C . ALA A 1 84 ? -26.766 13.438 10.82 1 77.56 84 ALA A C 1
ATOM 657 O O . ALA A 1 84 ? -27.781 13.773 11.43 1 77.56 84 ALA A O 1
ATOM 658 N N . ARG A 1 85 ? -26.562 13.414 9.625 1 66.06 85 ARG A N 1
ATOM 659 C CA . ARG A 1 85 ? -27.688 13.953 8.875 1 66.06 85 ARG A CA 1
ATOM 660 C C . ARG A 1 85 ? -28.594 12.836 8.391 1 66.06 85 ARG A C 1
ATOM 662 O O . ARG A 1 85 ? -28.141 11.742 8.047 1 66.06 85 ARG A O 1
ATOM 669 N N . MET B 1 1 ? 1.989 -1.347 19.062 1 33.47 1 MET B N 1
ATOM 670 C CA . MET B 1 1 ? 2.123 -0.1 18.312 1 33.47 1 MET B CA 1
ATOM 671 C C . MET B 1 1 ? 1.537 -0.243 16.906 1 33.47 1 MET B C 1
ATOM 673 O O . MET B 1 1 ? 1.89 -1.169 16.172 1 33.47 1 MET B O 1
ATOM 677 N N . ASN B 1 2 ? 0.256 0.125 16.656 1 46.44 2 ASN B N 1
ATOM 678 C CA . ASN B 1 2 ? -0.411 -0.1 15.375 1 46.44 2 ASN B CA 1
ATOM 679 C C . ASN B 1 2 ? 0.422 0.423 14.203 1 46.44 2 ASN B C 1
ATOM 681 O O . ASN B 1 2 ? 0.997 1.51 14.281 1 46.44 2 ASN B O 1
ATOM 685 N N . ASN B 1 3 ? 1.076 -0.433 13.445 1 60.91 3 ASN B N 1
ATOM 686 C CA . ASN B 1 3 ? 1.896 -0.203 12.258 1 60.91 3 ASN B CA 1
ATOM 687 C C . ASN B 1 3 ? 1.47 1.062 11.516 1 60.91 3 ASN B C 1
ATOM 689 O O . ASN B 1 3 ? 2.301 1.745 10.914 1 60.91 3 ASN B O 1
ATOM 693 N N . SER B 1 4 ? 0.324 1.43 11.914 1 69.75 4 SER B N 1
ATOM 694 C CA . SER B 1 4 ? -0.223 2.605 11.242 1 69.75 4 SER B CA 1
ATOM 695 C C . SER B 1 4 ? 0.368 3.891 11.812 1 69.75 4 SER B C 1
ATOM 697 O O . SER B 1 4 ? 0.65 4.832 11.062 1 69.75 4 SER B O 1
ATOM 699 N N . VAL B 1 5 ? 0.681 3.936 13.148 1 75.44 5 VAL B N 1
ATOM 700 C CA . VAL B 1 5 ? 1.2 5.137 13.789 1 75.44 5 VAL B CA 1
ATOM 701 C C . VAL B 1 5 ? 2.641 5.383 13.344 1 75.44 5 VAL B C 1
ATOM 703 O O . VAL B 1 5 ? 3.025 6.52 13.07 1 75.44 5 VAL B O 1
ATOM 706 N N . VAL B 1 6 ? 3.33 4.301 13.328 1 82.06 6 VAL B N 1
ATOM 707 C CA . VAL B 1 6 ? 4.723 4.402 12.906 1 82.06 6 VAL B CA 1
ATOM 708 C C . VAL B 1 6 ? 4.797 4.902 11.469 1 82.06 6 VAL B C 1
ATOM 710 O O . VAL B 1 6 ? 5.613 5.77 11.148 1 82.06 6 VAL B O 1
ATOM 713 N N . ARG B 1 7 ? 3.945 4.43 10.664 1 83.25 7 ARG B N 1
ATOM 714 C CA . ARG B 1 7 ? 3.904 4.832 9.258 1 83.25 7 ARG B CA 1
ATOM 715 C C . ARG B 1 7 ? 3.494 6.293 9.125 1 83.25 7 ARG B C 1
ATOM 717 O O . ARG B 1 7 ? 4.066 7.031 8.32 1 83.25 7 ARG B O 1
ATOM 724 N N . MET B 1 8 ? 2.51 6.637 10.07 1 91.69 8 MET B N 1
ATOM 725 C CA . MET B 1 8 ? 2.078 8.031 10.078 1 91.69 8 MET B CA 1
ATOM 726 C C . MET B 1 8 ? 3.217 8.953 10.508 1 91.69 8 MET B C 1
ATOM 728 O O . MET B 1 8 ? 3.432 10 9.906 1 91.69 8 MET B O 1
ATOM 732 N N . SER B 1 9 ? 3.912 8.523 11.547 1 93.81 9 SER B N 1
ATOM 733 C CA . SER B 1 9 ? 5.051 9.305 12.023 1 93.81 9 SER B CA 1
ATOM 734 C C . SER B 1 9 ? 6.09 9.492 10.922 1 93.81 9 SER B C 1
ATOM 736 O O . SER B 1 9 ? 6.609 10.594 10.734 1 93.81 9 SER B O 1
ATOM 738 N N . ASN B 1 10 ? 6.332 8.484 10.164 1 90.31 10 ASN B N 1
ATOM 739 C CA . ASN B 1 10 ? 7.289 8.57 9.07 1 90.31 10 ASN B CA 1
ATOM 740 C C . ASN B 1 10 ? 6.812 9.523 7.98 1 90.31 10 ASN B C 1
ATOM 742 O O . ASN B 1 10 ? 7.609 10.273 7.41 1 90.31 10 ASN B O 1
ATOM 746 N N . LEU B 1 11 ? 5.578 9.477 7.664 1 92.38 11 LEU B N 1
ATOM 747 C CA . LEU B 1 11 ? 5.008 10.391 6.684 1 92.38 11 LEU B CA 1
ATOM 748 C C . LEU B 1 11 ? 5.199 11.844 7.113 1 92.38 11 LEU B C 1
ATOM 750 O O . LEU B 1 11 ? 5.617 12.68 6.312 1 92.38 11 LEU B O 1
ATOM 754 N N . PHE B 1 12 ? 4.949 12.164 8.445 1 95.81 12 PHE B N 1
ATOM 755 C CA . PHE B 1 12 ? 5.094 13.523 8.961 1 95.81 12 PHE B CA 1
ATOM 756 C C . PHE B 1 12 ? 6.543 13.984 8.867 1 95.81 12 PHE B C 1
ATOM 758 O O . PHE B 1 12 ? 6.816 15.133 8.523 1 95.81 12 PHE B O 1
ATOM 765 N N . LEU B 1 13 ? 7.453 13.102 9.133 1 94.81 13 LEU B N 1
ATOM 766 C CA . LEU B 1 13 ? 8.867 13.43 9 1 94.81 13 LEU B CA 1
ATOM 767 C C . LEU B 1 13 ? 9.203 13.836 7.566 1 94.81 13 LEU B C 1
ATOM 769 O O . LEU B 1 13 ? 9.898 14.82 7.34 1 94.81 13 LEU B O 1
ATOM 773 N N . GLN B 1 14 ? 8.625 13.109 6.613 1 92.19 14 GLN B N 1
ATOM 774 C CA . GLN B 1 14 ? 8.867 13.398 5.203 1 92.19 14 GLN B CA 1
ATOM 775 C C . GLN B 1 14 ? 8.227 14.719 4.793 1 92.19 14 GLN B C 1
ATOM 777 O O . GLN B 1 14 ? 8.734 15.406 3.902 1 92.19 14 GLN B O 1
ATOM 782 N N . LEU B 1 15 ? 7.148 15.125 5.461 1 95.75 15 LEU B N 1
ATOM 783 C CA . LEU B 1 15 ? 6.457 16.375 5.18 1 95.75 15 LEU B CA 1
ATOM 784 C C . LEU B 1 15 ? 7.121 17.547 5.902 1 95.75 15 LEU B C 1
ATOM 786 O O . LEU B 1 15 ? 6.812 18.703 5.637 1 95.75 15 LEU B O 1
ATOM 790 N N . GLY B 1 16 ? 8.047 17.25 6.848 1 96.19 16 GLY B N 1
ATOM 791 C CA . GLY B 1 16 ? 8.711 18.281 7.629 1 96.19 16 GLY B CA 1
ATOM 792 C C . GLY B 1 16 ? 7.887 18.75 8.82 1 96.19 16 GLY B C 1
ATOM 793 O O . GLY B 1 16 ? 7.957 19.922 9.203 1 96.19 16 GLY B O 1
ATOM 794 N N . LEU B 1 17 ? 6.992 17.922 9.297 1 96.62 17 LEU B N 1
ATOM 795 C CA . LEU B 1 17 ? 6.125 18.25 10.422 1 96.62 17 LEU B CA 1
ATOM 796 C C . LEU B 1 17 ? 6.559 17.5 11.68 1 96.62 17 LEU B C 1
ATOM 798 O O . LEU B 1 17 ? 7.398 16.594 11.609 1 96.62 17 LEU B O 1
ATOM 802 N N . ASP B 1 18 ? 6.059 17.922 12.812 1 96.25 18 ASP B N 1
ATOM 803 C CA . ASP B 1 18 ? 6.297 17.203 14.055 1 96.25 18 ASP B CA 1
ATOM 804 C C . ASP B 1 18 ? 5.664 15.805 14.008 1 96.25 18 ASP B C 1
ATOM 806 O O . ASP B 1 18 ? 4.469 15.672 13.75 1 96.25 18 ASP B O 1
ATOM 810 N N . ALA B 1 19 ? 6.445 14.789 14.25 1 95.38 19 ALA B N 1
ATOM 811 C CA . ALA B 1 19 ? 6.004 13.414 14.023 1 95.38 19 ALA B CA 1
ATOM 812 C C . ALA B 1 19 ? 5.68 12.719 15.336 1 95.38 19 ALA B C 1
ATOM 814 O O . ALA B 1 19 ? 5.543 11.492 15.383 1 95.38 19 ALA B O 1
ATOM 815 N N . SER B 1 20 ? 5.645 13.469 16.438 1 95.75 20 SER B N 1
ATOM 816 C CA . SER B 1 20 ? 5.215 12.852 17.688 1 95.75 20 SER B CA 1
ATOM 817 C C . SER B 1 20 ? 3.742 12.461 17.641 1 95.75 20 SER B C 1
ATOM 819 O O . SER B 1 20 ? 2.955 13.094 16.938 1 95.75 20 SER B O 1
ATOM 821 N N . ASP B 1 21 ? 3.367 11.453 18.359 1 93.88 21 ASP B N 1
ATOM 822 C CA . ASP B 1 21 ? 1.979 11 18.375 1 93.88 21 ASP B CA 1
ATOM 823 C C . ASP B 1 21 ? 1.036 12.148 18.75 1 93.88 21 ASP B C 1
ATOM 825 O O . ASP B 1 21 ? -0.023 12.305 18.125 1 93.88 21 ASP B O 1
ATOM 829 N N . GLN B 1 22 ? 1.439 12.898 19.734 1 95.88 22 GLN B N 1
ATOM 830 C CA . GLN B 1 22 ? 0.618 14.023 20.172 1 95.88 22 GLN B CA 1
ATOM 831 C C . GLN B 1 22 ? 0.518 15.078 19.062 1 95.88 22 GLN B C 1
ATOM 833 O O . GLN B 1 22 ? -0.561 15.625 18.828 1 95.88 22 GLN B O 1
ATOM 838 N N . ALA B 1 23 ? 1.604 15.367 18.438 1 96 23 ALA B N 1
ATOM 839 C CA . ALA B 1 23 ? 1.623 16.375 17.391 1 96 23 ALA B CA 1
ATOM 840 C C . ALA B 1 23 ? 0.771 15.953 16.203 1 96 23 ALA B C 1
ATOM 842 O O . ALA B 1 23 ? 0.061 16.766 15.609 1 96 23 ALA B O 1
ATOM 843 N N . ILE B 1 24 ? 0.846 14.711 15.875 1 95.81 24 ILE B N 1
ATOM 844 C CA . ILE B 1 24 ? 0.059 14.172 14.773 1 95.81 24 ILE B CA 1
ATOM 845 C C . ILE B 1 24 ? -1.429 14.273 15.102 1 95.81 24 ILE B C 1
ATOM 847 O O . ILE B 1 24 ? -2.219 14.75 14.273 1 95.81 24 ILE B O 1
ATOM 851 N N . ALA B 1 25 ? -1.805 13.914 16.266 1 94.94 25 ALA B N 1
ATOM 852 C CA . ALA B 1 25 ? -3.197 13.992 16.703 1 94.94 25 ALA B CA 1
ATOM 853 C C . ALA B 1 25 ? -3.703 15.43 16.672 1 94.94 25 ALA B C 1
ATOM 855 O O . ALA B 1 25 ? -4.812 15.695 16.203 1 94.94 25 ALA B O 1
ATOM 856 N N . ASP B 1 26 ? -2.846 16.328 17.188 1 96.38 26 ASP B N 1
ATOM 857 C CA . ASP B 1 26 ? -3.201 17.75 17.219 1 96.38 26 ASP B CA 1
ATOM 858 C C . ASP B 1 26 ? -3.373 18.297 15.797 1 96.38 26 ASP B C 1
ATOM 860 O O . ASP B 1 26 ? -4.289 19.078 15.539 1 96.38 26 ASP B O 1
ATOM 864 N N . PHE B 1 27 ? -2.445 17.922 14.945 1 96.75 27 PHE B N 1
ATOM 865 C CA . PHE B 1 27 ? -2.521 18.344 13.555 1 96.75 27 PHE B CA 1
ATOM 866 C C . PHE B 1 27 ? -3.836 17.906 12.93 1 96.75 27 PHE B C 1
ATOM 868 O O . PHE B 1 27 ? -4.539 18.719 12.32 1 96.75 27 PHE B O 1
ATOM 875 N N . ILE B 1 28 ? -4.199 16.625 13.07 1 95.38 28 ILE B N 1
ATOM 876 C CA . ILE B 1 28 ? -5.402 16.062 12.477 1 95.38 28 ILE B CA 1
ATOM 877 C C . ILE B 1 28 ? -6.633 16.781 13.016 1 95.38 28 ILE B C 1
ATOM 879 O O . ILE B 1 28 ? -7.535 17.141 12.258 1 95.38 28 ILE B O 1
ATOM 883 N N . ARG B 1 29 ? -6.668 17.078 14.289 1 95.44 29 ARG B N 1
ATOM 884 C CA . ARG B 1 29 ? -7.797 17.75 14.93 1 95.44 29 ARG B CA 1
ATOM 885 C C . ARG B 1 29 ? -7.941 19.172 14.422 1 95.44 29 ARG B C 1
ATOM 887 O O . ARG B 1 29 ? -9.055 19.656 14.195 1 95.44 29 ARG B O 1
ATOM 894 N N . ALA B 1 30 ? -6.891 19.812 14.234 1 96.38 30 ALA B N 1
ATOM 895 C CA . ALA B 1 30 ? -6.875 21.234 13.906 1 96.38 30 ALA B CA 1
ATOM 896 C C . ALA B 1 30 ? -7.156 21.469 12.43 1 96.38 30 ALA B C 1
ATOM 898 O O . ALA B 1 30 ? -7.613 22.531 12.031 1 96.38 30 ALA B O 1
ATOM 899 N N . HIS B 1 31 ? -6.879 20.469 11.578 1 96.62 31 HIS B N 1
ATOM 900 C CA . HIS B 1 31 ? -6.898 20.703 10.141 1 96.62 31 HIS B CA 1
ATOM 901 C C . HIS B 1 31 ? -7.898 19.797 9.438 1 96.62 31 HIS B C 1
ATOM 903 O O . HIS B 1 31 ? -7.633 19.312 8.344 1 96.62 31 HIS B O 1
ATOM 909 N N . GLN B 1 32 ? -8.984 19.547 10.016 1 95.94 32 GLN B N 1
ATOM 910 C CA . GLN B 1 32 ? -10.031 18.734 9.406 1 95.94 32 GLN B CA 1
ATOM 911 C C . GLN B 1 32 ? -10.477 19.328 8.07 1 95.94 32 GLN B C 1
ATOM 913 O O . GLN B 1 32 ? -10.508 20.547 7.906 1 95.94 32 GLN B O 1
ATOM 918 N N . LEU B 1 33 ? -10.812 18.438 7.18 1 96.44 33 LEU B N 1
ATOM 919 C CA . LEU B 1 33 ? -11.195 18.844 5.832 1 96.44 33 LEU B CA 1
ATOM 920 C C . LEU B 1 33 ? -12.672 18.547 5.578 1 96.44 33 LEU B C 1
ATOM 922 O O . LEU B 1 33 ? -13.234 17.625 6.168 1 96.44 33 LEU B O 1
ATOM 926 N N . ALA B 1 34 ? -13.258 19.391 4.676 1 94.31 34 ALA B N 1
ATOM 927 C CA . ALA B 1 34 ? -14.617 19.109 4.207 1 94.31 34 ALA B CA 1
ATOM 928 C C . ALA B 1 34 ? -14.648 17.844 3.354 1 94.31 34 ALA B C 1
ATOM 930 O O . ALA B 1 34 ? -13.617 17.422 2.822 1 94.31 34 ALA B O 1
ATOM 931 N N . ALA B 1 35 ? -15.789 17.234 3.203 1 91.94 35 ALA B N 1
ATOM 932 C CA . ALA B 1 35 ? -15.961 15.969 2.512 1 91.94 35 ALA B CA 1
ATOM 933 C C . ALA B 1 35 ? -15.531 16.078 1.05 1 91.94 35 ALA B C 1
ATOM 935 O O . ALA B 1 35 ? -15.078 15.094 0.456 1 91.94 35 ALA B O 1
ATOM 936 N N . ASP B 1 36 ? -15.555 17.281 0.52 1 93.19 36 ASP B N 1
ATOM 937 C CA . ASP B 1 36 ? -15.328 17.438 -0.913 1 93.19 36 ASP B CA 1
ATOM 938 C C . ASP B 1 36 ? -13.906 17.906 -1.193 1 93.19 36 ASP B C 1
ATOM 940 O O . ASP B 1 36 ? -13.539 18.156 -2.346 1 93.19 36 ASP B O 1
ATOM 944 N N . VAL B 1 37 ? -13.062 18 -0.195 1 94.75 37 VAL B N 1
ATOM 945 C CA . VAL B 1 37 ? -11.695 18.469 -0.374 1 94.75 37 VAL B CA 1
ATOM 946 C C . VAL B 1 37 ? -10.727 17.297 -0.336 1 94.75 37 VAL B C 1
ATOM 948 O O . VAL B 1 37 ? -10.68 16.547 0.647 1 94.75 37 VAL B O 1
ATOM 951 N N . ASP B 1 38 ? -9.984 17.141 -1.374 1 95 38 ASP B N 1
ATOM 952 C CA . ASP B 1 38 ? -8.938 16.125 -1.39 1 95 38 ASP B CA 1
ATOM 953 C C . ASP B 1 38 ? -7.785 16.516 -0.464 1 95 38 ASP B C 1
ATOM 955 O O . ASP B 1 38 ? -7.406 17.688 -0.396 1 95 38 ASP B O 1
ATOM 959 N N . VAL B 1 39 ? -7.16 15.523 0.141 1 96.5 39 VAL B N 1
ATOM 960 C CA . VAL B 1 39 ? -6.066 15.758 1.074 1 96.5 39 VAL B CA 1
ATOM 961 C C . VAL B 1 39 ? -4.945 16.531 0.376 1 96.5 39 VAL B C 1
ATOM 963 O O . VAL B 1 39 ? -4.312 17.391 0.979 1 96.5 39 VAL B O 1
ATOM 966 N N . VAL B 1 40 ? -4.68 16.359 -0.916 1 95.69 40 VAL B N 1
ATOM 967 C CA . VAL B 1 40 ? -3.598 17 -1.657 1 95.69 40 VAL B CA 1
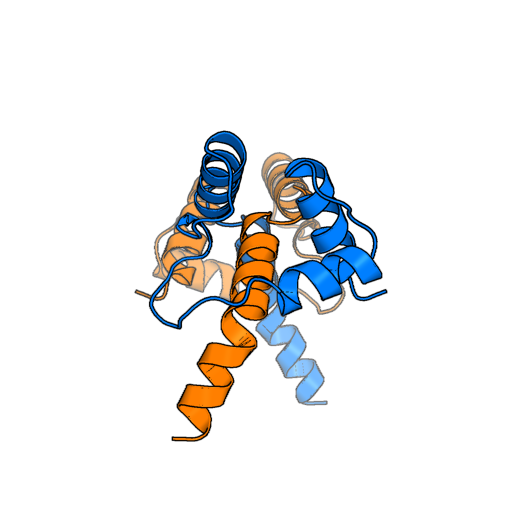ATOM 968 C C . VAL B 1 40 ? -3.93 18.469 -1.9 1 95.69 40 VAL B C 1
ATOM 970 O O . VAL B 1 40 ? -3.031 19.297 -2.045 1 95.69 40 VAL B O 1
ATOM 973 N N . ASP B 1 41 ? -5.195 18.734 -1.858 1 95.75 41 ASP B N 1
ATOM 974 C CA . ASP B 1 41 ? -5.652 20.094 -2.166 1 95.75 41 ASP B CA 1
ATOM 975 C C . ASP B 1 41 ? -5.832 20.906 -0.891 1 95.75 41 ASP B C 1
ATOM 977 O O . ASP B 1 41 ? -6.316 22.047 -0.939 1 95.75 41 ASP B O 1
ATOM 981 N N . ALA B 1 42 ? -5.551 20.312 0.221 1 96.56 42 ALA B N 1
ATOM 982 C CA . ALA B 1 42 ? -5.676 21.047 1.471 1 96.56 42 ALA B CA 1
ATOM 983 C C . ALA B 1 42 ? -4.883 22.359 1.415 1 96.56 42 ALA B C 1
ATOM 985 O O . ALA B 1 42 ? -3.771 22.391 0.881 1 96.56 42 ALA B O 1
ATOM 986 N N . PRO B 1 43 ? -5.375 23.453 2.008 1 95.19 43 PRO B N 1
ATOM 987 C CA . PRO B 1 43 ? -4.789 24.781 1.852 1 95.19 43 PRO B CA 1
ATOM 988 C C . PRO B 1 43 ? -3.57 25 2.744 1 95.19 43 PRO B C 1
ATOM 990 O O . PRO B 1 43 ? -2.848 25.984 2.58 1 95.19 43 PRO B O 1
ATOM 993 N N . TYR B 1 44 ? -3.389 24.141 3.668 1 95.25 44 TYR B N 1
ATOM 994 C CA . TYR B 1 44 ? -2.324 24.359 4.645 1 95.25 44 TYR B CA 1
ATOM 995 C C . TYR B 1 44 ? -1.028 23.703 4.191 1 95.25 44 TYR B C 1
ATOM 997 O O . TYR B 1 44 ? 0.031 23.938 4.777 1 95.25 44 TYR B O 1
ATOM 1005 N N . TRP B 1 45 ? -1.046 22.969 3.127 1 96.31 45 TRP B N 1
ATOM 1006 C CA . TRP B 1 45 ? 0.184 22.375 2.621 1 96.31 45 TRP B CA 1
ATOM 1007 C C . TRP B 1 45 ? 1.001 23.375 1.827 1 96.31 45 TRP B C 1
ATOM 1009 O O . TRP B 1 45 ? 0.444 24.188 1.079 1 96.31 45 TRP B O 1
ATOM 1019 N N . SER B 1 46 ? 2.312 23.281 1.982 1 96.75 46 SER B N 1
ATOM 1020 C CA . SER B 1 46 ? 3.186 23.984 1.048 1 96.75 46 SER B CA 1
ATOM 1021 C C . SER B 1 46 ? 3.182 23.312 -0.323 1 96.75 46 SER B C 1
ATOM 1023 O O . SER B 1 46 ? 2.701 22.188 -0.469 1 96.75 46 SER B O 1
ATOM 1025 N N . ASP B 1 47 ? 3.738 23.969 -1.313 1 96.44 47 ASP B N 1
ATOM 1026 C CA . ASP B 1 47 ? 3.814 23.406 -2.658 1 96.44 47 ASP B CA 1
ATOM 1027 C C . ASP B 1 47 ? 4.598 22.094 -2.658 1 96.44 47 ASP B C 1
ATOM 1029 O O . ASP B 1 47 ? 4.203 21.125 -3.318 1 96.44 47 ASP B O 1
ATOM 1033 N N . ALA B 1 48 ? 5.637 22.109 -1.932 1 96.12 48 ALA B N 1
ATOM 1034 C CA . ALA B 1 48 ? 6.488 20.938 -1.861 1 96.12 48 ALA B CA 1
ATOM 1035 C C . ALA B 1 48 ? 5.766 19.781 -1.177 1 96.12 48 ALA B C 1
ATOM 1037 O O . ALA B 1 48 ? 5.848 18.625 -1.628 1 96.12 48 ALA B O 1
ATOM 1038 N N . GLN B 1 49 ? 5.047 20.031 -0.081 1 95.31 49 GLN B N 1
ATOM 1039 C CA . GLN B 1 49 ? 4.297 19.016 0.645 1 95.31 49 GLN B CA 1
ATOM 1040 C C . GLN B 1 49 ? 3.168 18.453 -0.212 1 95.31 49 GLN B C 1
ATOM 1042 O O . GLN B 1 49 ? 2.984 17.234 -0.275 1 95.31 49 GLN B O 1
ATOM 1047 N N . ARG B 1 50 ? 2.512 19.297 -0.925 1 95.81 50 ARG B N 1
ATOM 1048 C CA . ARG B 1 50 ? 1.435 18.891 -1.825 1 95.81 50 ARG B CA 1
ATOM 1049 C C .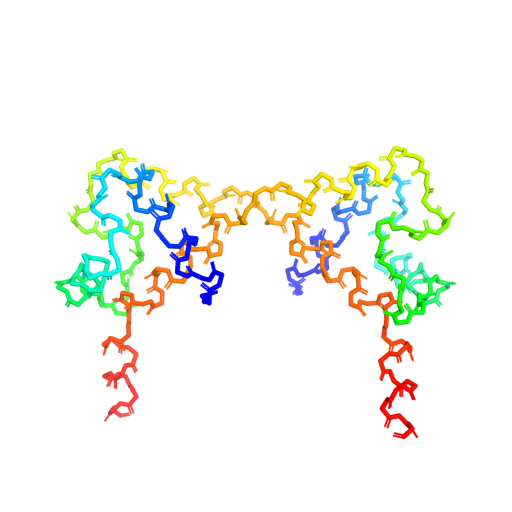 ARG B 1 50 ? 1.95 17.953 -2.916 1 95.81 50 ARG B C 1
ATOM 1051 O O . ARG B 1 50 ? 1.341 16.922 -3.193 1 95.81 50 ARG B O 1
ATOM 1058 N N . GLN B 1 51 ? 2.986 18.422 -3.494 1 94.62 51 GLN B N 1
ATOM 1059 C CA . GLN B 1 51 ? 3.592 17.625 -4.555 1 94.62 51 GLN B CA 1
ATOM 1060 C C . GLN B 1 51 ? 4.016 16.25 -4.039 1 94.62 51 GLN B C 1
ATOM 1062 O O . GLN B 1 51 ? 3.82 15.234 -4.715 1 94.62 51 GLN B O 1
ATOM 1067 N N . PHE B 1 52 ? 4.648 16.297 -2.861 1 93.25 52 PHE B N 1
ATOM 1068 C CA . PHE B 1 52 ? 5.07 15.047 -2.242 1 93.25 52 PHE B CA 1
ATOM 1069 C C . PHE B 1 52 ? 3.883 14.109 -2.047 1 93.25 52 PHE B C 1
ATOM 1071 O O . PHE B 1 52 ? 3.936 12.945 -2.436 1 93.25 52 PHE B O 1
ATOM 1078 N N . LEU B 1 53 ? 2.795 14.617 -1.432 1 93.69 53 LEU B N 1
ATOM 1079 C CA . LEU B 1 53 ? 1.598 13.828 -1.171 1 93.69 53 LEU B CA 1
ATOM 1080 C C . LEU B 1 53 ? 1.014 13.281 -2.469 1 93.69 53 LEU B C 1
ATOM 1082 O O . LEU B 1 53 ? 0.649 12.102 -2.545 1 93.69 53 LEU B O 1
ATOM 1086 N N . ALA B 1 54 ? 0.954 14.141 -3.504 1 91.06 54 ALA B N 1
ATOM 1087 C CA . ALA B 1 54 ? 0.41 13.734 -4.797 1 91.06 54 ALA B CA 1
ATOM 1088 C C . ALA B 1 54 ? 1.224 12.594 -5.402 1 91.06 54 ALA B C 1
ATOM 1090 O O . ALA B 1 54 ? 0.661 11.648 -5.957 1 91.06 54 ALA B O 1
ATOM 1091 N N . GLU B 1 55 ? 2.475 12.711 -5.277 1 87.06 55 GLU B N 1
ATOM 1092 C CA . GLU B 1 55 ? 3.371 11.688 -5.812 1 87.06 55 GLU B CA 1
ATOM 1093 C C . GLU B 1 55 ? 3.193 10.359 -5.09 1 87.06 55 GLU B C 1
ATOM 1095 O O . GLU B 1 55 ? 3.211 9.297 -5.715 1 87.06 55 GLU B O 1
ATOM 1100 N N . GLN B 1 56 ? 3.047 10.453 -3.762 1 83.81 56 GLN B N 1
ATOM 1101 C CA . GLN B 1 56 ? 2.838 9.234 -2.99 1 83.81 56 GLN B CA 1
ATOM 1102 C C . GLN B 1 56 ? 1.523 8.555 -3.373 1 83.81 56 GLN B C 1
ATOM 1104 O O . GLN B 1 56 ? 1.446 7.328 -3.443 1 83.81 56 GLN B O 1
ATOM 1109 N N . LEU B 1 57 ? 0.569 9.406 -3.629 1 82.75 57 LEU B N 1
ATOM 1110 C CA . LEU B 1 57 ? -0.735 8.883 -4.012 1 82.75 57 LEU B CA 1
ATOM 1111 C C . LEU B 1 57 ? -0.686 8.266 -5.406 1 82.75 57 LEU B C 1
ATOM 1113 O O . LEU B 1 57 ? -1.401 7.305 -5.691 1 82.75 57 LEU B O 1
ATOM 1117 N N . LYS B 1 58 ? 0.13 8.953 -6.219 1 76.62 58 LYS B N 1
ATOM 1118 C CA . LYS B 1 58 ? 0.242 8.484 -7.594 1 76.62 58 LYS B CA 1
ATOM 1119 C C . LYS B 1 58 ? 1.162 7.273 -7.691 1 76.62 58 LYS B C 1
ATOM 1121 O O . LYS B 1 58 ? 1.067 6.488 -8.633 1 76.62 58 LYS B O 1
ATOM 1126 N N . ALA B 1 59 ? 2.17 7.473 -6.836 1 69 59 ALA B N 1
ATOM 1127 C CA . ALA B 1 59 ? 3.141 6.383 -6.891 1 69 59 ALA B CA 1
ATOM 1128 C C . ALA B 1 59 ? 2.443 5.031 -6.996 1 69 59 ALA B C 1
ATOM 1130 O O . ALA B 1 59 ? 1.348 4.848 -6.461 1 69 59 ALA B O 1
ATOM 1131 N N . ASP B 1 60 ? 2.354 4.582 -8.219 1 60.91 60 ASP B N 1
ATOM 1132 C CA . ASP B 1 60 ? 1.702 3.348 -8.648 1 60.91 60 ASP B CA 1
ATOM 1133 C C . ASP B 1 60 ? 1.293 2.5 -7.445 1 60.91 60 ASP B C 1
ATOM 1135 O O . ASP B 1 60 ? 1.703 2.777 -6.316 1 60.91 60 ASP B O 1
ATOM 1139 N N . ALA B 1 61 ? 0.443 1.53 -7.836 1 56.56 61 ALA B N 1
ATOM 1140 C CA . ALA B 1 61 ? -0.147 0.519 -6.965 1 56.56 61 ALA B CA 1
ATOM 1141 C C . ALA B 1 61 ? 0.919 -0.151 -6.102 1 56.56 61 ALA B C 1
ATOM 1143 O O . ALA B 1 61 ? 2.066 -0.3 -6.527 1 56.56 61 ALA B O 1
ATOM 1144 N N . SER B 1 62 ? 0.791 0.098 -4.688 1 70.38 62 SER B N 1
ATOM 1145 C CA . SER B 1 62 ? 1.636 -0.695 -3.801 1 70.38 62 SER B CA 1
ATOM 1146 C C . SER B 1 62 ? 1.666 -2.158 -4.227 1 70.38 62 SER B C 1
ATOM 1148 O O . SER B 1 62 ? 0.692 -2.889 -4.031 1 70.38 62 SER B O 1
ATOM 1150 N N . TRP B 1 63 ? 2.688 -2.428 -5.086 1 80.06 63 TRP B N 1
ATOM 1151 C CA . TRP B 1 63 ? 2.85 -3.826 -5.469 1 80.06 63 TRP B CA 1
ATOM 1152 C C . TRP B 1 63 ? 2.781 -4.734 -4.246 1 80.06 63 TRP B C 1
ATOM 1154 O O . TRP B 1 63 ? 2.424 -5.91 -4.359 1 80.06 63 TRP B O 1
ATOM 1164 N N . SER B 1 64 ? 3.129 -4.102 -3.125 1 82.06 64 SER B N 1
ATOM 1165 C CA . SER B 1 64 ? 3.027 -4.914 -1.915 1 82.06 64 SER B CA 1
ATOM 1166 C C . SER B 1 64 ? 1.592 -5.363 -1.67 1 82.06 64 SER B C 1
ATOM 1168 O O . SER B 1 64 ? 1.356 -6.496 -1.241 1 82.06 64 SER B O 1
ATOM 1170 N N . ILE B 1 65 ? 0.658 -4.512 -1.947 1 80.38 65 ILE B N 1
ATOM 1171 C CA . ILE B 1 65 ? -0.754 -4.832 -1.775 1 80.38 65 ILE B CA 1
ATOM 1172 C C . ILE B 1 65 ? -1.153 -5.938 -2.75 1 80.38 65 ILE B C 1
ATOM 1174 O O . ILE B 1 65 ? -1.839 -6.891 -2.369 1 80.38 65 ILE B O 1
ATOM 1178 N N . VAL B 1 66 ? -0.699 -5.758 -3.916 1 86.12 66 VAL B N 1
ATOM 1179 C CA . VAL B 1 66 ? -1.046 -6.734 -4.941 1 86.12 66 VAL B CA 1
ATOM 1180 C C . VAL B 1 66 ? -0.423 -8.086 -4.602 1 86.12 66 VAL B C 1
ATOM 1182 O O . VAL B 1 66 ? -1.062 -9.133 -4.762 1 86.12 66 VAL B O 1
ATOM 1185 N N . VAL B 1 67 ? 0.778 -8.055 -4.164 1 90.44 67 VAL B N 1
ATOM 1186 C CA . VAL B 1 67 ? 1.438 -9.297 -3.764 1 90.44 67 VAL B CA 1
ATOM 1187 C C . VAL B 1 67 ? 0.695 -9.922 -2.584 1 90.44 67 VAL B C 1
ATOM 1189 O O . VAL B 1 67 ? 0.53 -11.141 -2.523 1 90.44 67 VAL B O 1
ATOM 1192 N N . ASP B 1 68 ? 0.266 -9.102 -1.597 1 87.94 68 ASP B N 1
ATOM 1193 C CA . ASP B 1 68 ? -0.532 -9.602 -0.479 1 87.94 68 ASP B CA 1
ATOM 1194 C C . ASP B 1 68 ? -1.827 -10.242 -0.97 1 87.94 68 ASP B C 1
ATOM 1196 O O . ASP B 1 68 ? -2.252 -11.273 -0.447 1 87.94 68 ASP B O 1
ATOM 1200 N N . GLN B 1 69 ? -2.436 -9.641 -1.946 1 88.5 69 GLN B N 1
ATOM 1201 C CA . GLN B 1 69 ? -3.645 -10.203 -2.539 1 88.5 69 GLN B CA 1
ATOM 1202 C C . GLN B 1 69 ? -3.357 -11.539 -3.207 1 88.5 69 GLN B C 1
ATOM 1204 O O . GLN B 1 69 ? -4.145 -12.484 -3.088 1 88.5 69 GLN B O 1
ATOM 1209 N N . LEU B 1 70 ? -2.287 -11.57 -3.99 1 94.19 70 LEU B N 1
ATOM 1210 C CA . LEU B 1 70 ? -1.862 -12.836 -4.566 1 94.19 70 LEU B CA 1
ATOM 1211 C C . LEU B 1 70 ? -1.644 -13.883 -3.477 1 94.19 70 LEU B C 1
ATOM 1213 O O . LEU B 1 70 ? -2.08 -15.031 -3.611 1 94.19 70 LEU B O 1
ATOM 1217 N N . SER B 1 71 ? -1.026 -13.477 -2.355 1 93.75 71 SER B N 1
ATOM 1218 C CA . SER B 1 71 ? -0.782 -14.375 -1.233 1 93.75 71 SER B CA 1
ATOM 1219 C C . SER B 1 71 ? -2.09 -14.922 -0.668 1 93.75 71 SER B C 1
ATOM 1221 O O . SER B 1 71 ? -2.221 -16.125 -0.447 1 93.75 71 SER B O 1
ATOM 1223 N N . GLU B 1 72 ? -3.062 -14.047 -0.465 1 92.19 72 GLU B N 1
ATOM 1224 C CA . GLU B 1 72 ? -4.363 -14.461 0.045 1 92.19 72 GLU B CA 1
ATOM 1225 C C . GLU B 1 72 ? -5.047 -15.438 -0.913 1 92.19 72 GLU B C 1
ATOM 1227 O O . GLU B 1 72 ? -5.629 -16.438 -0.482 1 92.19 72 GLU B O 1
ATOM 1232 N N . SER B 1 73 ? -4.953 -15.109 -2.182 1 94 73 SER B N 1
ATOM 1233 C CA . SER B 1 73 ? -5.562 -15.961 -3.195 1 94 73 SER B CA 1
ATOM 1234 C C . SER B 1 73 ? -4.906 -17.344 -3.232 1 94 73 SER B C 1
ATOM 1236 O O . SER B 1 73 ? -5.586 -18.359 -3.40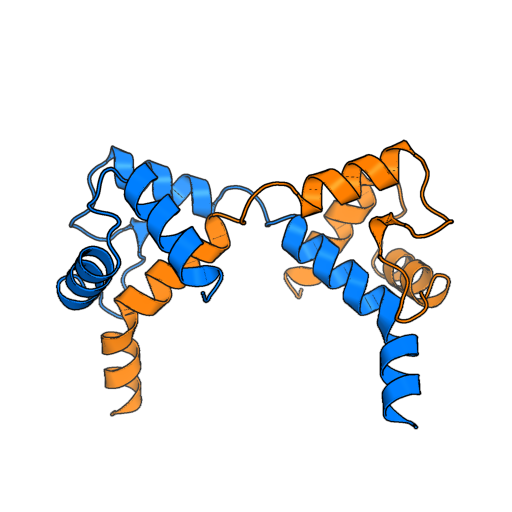8 1 94 73 SER B O 1
ATOM 1238 N N . LEU B 1 74 ? -3.637 -17.422 -2.996 1 95.81 74 LEU B N 1
ATOM 1239 C CA . LEU B 1 74 ? -2.885 -18.672 -3.029 1 95.81 74 LEU B CA 1
ATOM 1240 C C . LEU B 1 74 ? -3.107 -19.484 -1.753 1 95.81 74 LEU B C 1
ATOM 1242 O O . LEU B 1 74 ? -2.785 -20.672 -1.698 1 95.81 74 LEU B O 1
ATOM 1246 N N . HIS B 1 75 ? -3.707 -18.812 -0.704 1 94.62 75 HIS B N 1
ATOM 1247 C CA . HIS B 1 75 ? -3.924 -19.5 0.562 1 94.62 75 HIS B CA 1
ATOM 1248 C C . HIS B 1 75 ? -5.406 -19.766 0.797 1 94.62 75 HIS B C 1
ATOM 1250 O O . HIS B 1 75 ? -5.809 -20.156 1.897 1 94.62 75 HIS B O 1
ATOM 1256 N N . GLU B 1 76 ? -6.211 -19.484 -0.165 1 91.31 76 GLU B N 1
ATOM 1257 C CA . GLU B 1 76 ? -7.656 -19.609 -0.013 1 91.31 76 GLU B CA 1
ATOM 1258 C C . GLU B 1 76 ? -8.039 -21.016 0.438 1 91.31 76 GLU B C 1
ATOM 1260 O O . GLU B 1 76 ? -8.891 -21.172 1.318 1 91.31 76 GLU B O 1
ATOM 1265 N N . ASP B 1 77 ? -7.445 -22.031 -0.129 1 89.25 77 ASP B N 1
ATOM 1266 C CA . ASP B 1 77 ? -7.746 -23.406 0.233 1 89.25 77 ASP B CA 1
ATOM 1267 C C . ASP B 1 77 ? -7.324 -23.703 1.671 1 89.25 77 ASP B C 1
ATOM 1269 O O . ASP B 1 77 ? -8.023 -24.406 2.396 1 89.25 77 ASP B O 1
ATOM 1273 N N . ALA B 1 78 ? -6.152 -23.156 1.959 1 87 78 ALA B N 1
ATOM 1274 C CA . ALA B 1 78 ? -5.656 -23.375 3.314 1 87 78 ALA B CA 1
ATOM 1275 C C . ALA B 1 78 ? -6.574 -22.719 4.348 1 87 78 ALA B C 1
ATOM 1277 O O . ALA B 1 78 ? -6.828 -23.297 5.41 1 87 78 ALA B O 1
ATOM 1278 N N . VAL B 1 79 ? -7.078 -21.547 4.109 1 84.75 79 VAL B N 1
ATOM 1279 C CA . VAL B 1 79 ? -7.961 -20.797 5.004 1 84.75 79 VAL B CA 1
ATOM 1280 C C . VAL B 1 79 ? -9.297 -21.531 5.137 1 84.75 79 VAL B C 1
ATOM 1282 O O . VAL B 1 79 ? -9.859 -21.609 6.23 1 84.75 79 VAL B O 1
ATOM 1285 N N . ARG B 1 80 ? -9.711 -22.125 4.039 1 85.56 80 ARG B N 1
ATOM 1286 C CA . ARG B 1 80 ? -10.969 -22.875 4.027 1 85.56 80 ARG B CA 1
ATOM 1287 C C . ARG B 1 80 ? -10.859 -24.156 4.84 1 85.56 80 ARG B C 1
ATOM 1289 O O . ARG B 1 80 ? -11.805 -24.547 5.523 1 85.56 80 ARG B O 1
ATOM 1296 N N . GLN B 1 81 ? -9.82 -24.75 4.727 1 85.31 81 GLN B N 1
ATOM 1297 C CA . GLN B 1 81 ? -9.602 -25.984 5.473 1 85.31 81 GLN B CA 1
ATOM 1298 C C . GLN B 1 81 ? -9.523 -25.719 6.973 1 85.31 81 GLN B C 1
ATOM 1300 O O . GLN B 1 81 ? -10.008 -26.516 7.777 1 85.31 81 GLN B O 1
ATOM 1305 N N . ARG B 1 82 ? -8.906 -24.594 7.285 1 83.19 82 ARG B N 1
ATOM 1306 C CA . ARG B 1 82 ? -8.82 -24.219 8.695 1 83.19 82 ARG B CA 1
ATOM 1307 C C . ARG B 1 82 ? -10.195 -23.906 9.266 1 83.19 82 ARG B C 1
ATOM 1309 O O . ARG B 1 82 ? -10.477 -24.203 10.43 1 83.19 82 ARG B O 1
ATOM 1316 N N . ALA B 1 83 ? -10.891 -23.375 8.406 1 76.19 83 ALA B N 1
ATOM 1317 C CA . ALA B 1 83 ? -12.227 -23 8.84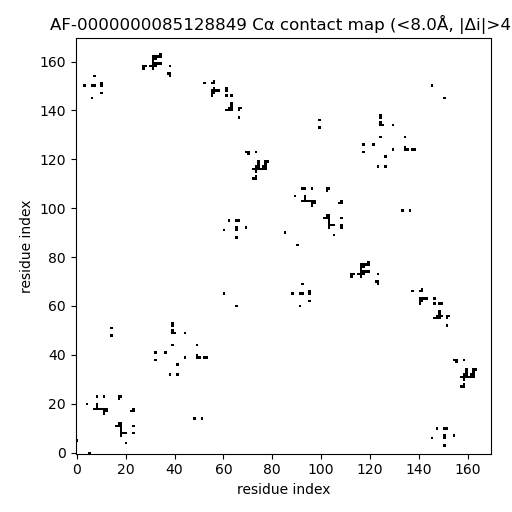4 1 76.19 83 ALA B CA 1
ATOM 1318 C C . ALA B 1 83 ? -13.125 -24.219 8.969 1 76.19 83 ALA B C 1
ATOM 1320 O O . ALA B 1 83 ? -14.094 -24.219 9.734 1 76.19 83 ALA B O 1
ATOM 1321 N N . ALA B 1 84 ? -12.875 -25.25 8.242 1 77.12 84 ALA B N 1
ATOM 1322 C CA . ALA B 1 84 ? -13.672 -26.469 8.242 1 77.12 84 ALA B CA 1
ATOM 1323 C C . ALA B 1 84 ? -13.297 -27.375 9.406 1 77.12 84 ALA B C 1
ATOM 1325 O O . ALA B 1 84 ? -14.023 -28.312 9.727 1 77.12 84 ALA B O 1
ATOM 1326 N N . ARG B 1 85 ? -12.305 -26.906 9.984 1 65.62 85 ARG B N 1
ATOM 1327 C CA . ARG B 1 85 ? -11.969 -27.688 11.164 1 65.62 85 ARG B CA 1
ATOM 1328 C C . ARG B 1 85 ? -12.578 -27.078 12.422 1 65.62 85 ARG B C 1
ATOM 1330 O O . ARG B 1 85 ? -12.656 -25.844 12.547 1 65.62 85 ARG B O 1
#

Solvent-accessible surface area (backbone atoms only — not comparable to full-atom values): 9406 Å² total; per-residue (Å²): 129,64,69,60,55,59,48,46,27,51,51,25,52,75,61,73,45,68,43,47,70,68,46,44,52,50,49,38,69,74,56,59,34,56,80,87,54,51,69,60,69,44,84,85,53,51,72,66,43,26,50,49,51,46,46,34,60,56,46,62,80,45,51,34,56,47,50,49,50,52,38,51,57,20,27,48,67,34,54,49,53,58,64,72,95,127,64,70,62,55,60,49,45,26,51,52,26,50,75,60,71,46,67,43,46,72,66,46,44,53,52,49,38,69,74,57,57,35,56,79,88,54,53,70,58,67,43,84,84,53,51,73,66,44,25,51,50,50,46,46,34,60,56,47,62,78,42,52,33,55,47,49,49,49,52,37,50,56,20,26,46,66,35,54,50,52,57,64,73,95

Foldseek 3Di:
DPPVLVVQLVLCVVQVHHSDPVRSVVVCVVQPDDPPDDPLRRPPGDPVSSVVVVCVVVVDDPVVVVVVVVVCVVCVVVVVVVVVD/DPPVLVVQLVLCVVQVHHSDPVRSVVVCVVQPDDPPDDPLRRPPGDPVSSVVVVCVVVVDDPVVVVVVVVVCVVCVVVVVVVVVD

Sequence (170 aa):
MNNSVVRMSNLFLQLGLDASDQAIADFIRAHQLAADVDVVDAPYWSDAQRQFLAEQLKADASWSIVVDQLSESLHEDAVRQRAARMNNSVVRMSNLFLQLGLDASDQAIADFIRAHQLAADVDVVDAPYWSDAQRQFLAEQLKADASWSIVVDQLSESLHEDAVRQRAAR

Organism: Delftia acidovorans (strain DSM 14801 / SPH-1) (NCBI:txid398578)

Secondary structure (DSSP, 8-state):
--HHHHHHHHHHHHHTS--SHHHHHHHHHHT---TT--GGG-TTS-HHHHHHHHHHHHS---HHHHHHHHHHHHTHHHHHHHHH-/--HHHHHHHHHHHHHTS--SHHHHHHHHHHT---TT--GGG-TTS-HHHHHHHHHHHHS---HHHHHHHHHHHHTHHHHHHHHH-

InterPro domains:
  IPR021250 Protein of unknown function DUF2789 [PF10982] (1-74)
  IPR038086 DUF2789 superfamily [G3DSA:1.10.10.1130] (1-78)

Radius of gyration: 19.53 Å; Cα contacts (8 Å, |Δi|>4): 152; chains: 2; bounding box: 43×52×39 Å

pLDDT: mean 88.1, std 11.99, range [32.97, 96.81]

Nearest PDB structures (foldseek):
  2kp6-assembly1_A  TM=6.913E-01  e=1.086E-03  Chromobacterium violaceum
  2kp6-assembly1_A  TM=6.920E-01  e=1.086E-03  Chromobacterium violaceum